Protein AF-A0A5B1B9B3-F1 (afdb_monomer_lite)

Radius of gyration: 17.38 Å; chains: 1; bounding box: 40×17×44 Å

Structure (mmCIF, N/CA/C/O backbone):
data_AF-A0A5B1B9B3-F1
#
_entry.id   AF-A0A5B1B9B3-F1
#
loop_
_atom_site.group_PDB
_atom_site.id
_atom_site.type_symbol
_atom_site.label_atom_id
_atom_site.label_alt_id
_atom_site.label_comp_id
_atom_site.label_asym_id
_atom_site.label_entity_id
_atom_site.label_seq_id
_atom_site.pdbx_PDB_ins_code
_atom_site.Cartn_x
_atom_site.Cartn_y
_atom_site.Cartn_z
_atom_site.occupancy
_atom_site.B_iso_or_equiv
_atom_site.auth_seq_id
_atom_site.auth_comp_id
_atom_site.auth_asym_id
_atom_site.auth_atom_id
_atom_site.pdbx_PDB_model_num
ATOM 1 N N . MET A 1 1 ? 6.067 -1.453 11.058 1.00 65.44 1 MET A N 1
ATOM 2 C CA . MET A 1 1 ? 5.149 -1.137 12.160 1.00 65.44 1 MET A CA 1
ATOM 3 C C . MET A 1 1 ? 5.945 -1.144 13.438 1.00 65.44 1 MET A C 1
ATOM 5 O O . MET A 1 1 ? 6.657 -2.112 13.690 1.00 65.44 1 MET A O 1
ATOM 9 N N . THR A 1 2 ? 5.878 -0.059 14.192 1.00 86.38 2 THR A N 1
ATOM 10 C CA . THR A 1 2 ? 6.388 -0.025 15.564 1.00 86.38 2 THR A CA 1
ATOM 11 C C . THR A 1 2 ? 5.403 -0.748 16.489 1.00 86.38 2 THR A C 1
ATOM 13 O O . THR A 1 2 ? 4.234 -0.919 16.142 1.00 86.38 2 THR A O 1
ATOM 16 N N . LYS A 1 3 ? 5.854 -1.186 17.672 1.00 87.38 3 LYS A N 1
ATOM 17 C CA . LYS A 1 3 ? 4.960 -1.822 18.661 1.00 87.38 3 LYS A CA 1
ATOM 18 C C . LYS A 1 3 ? 3.795 -0.903 19.054 1.00 87.38 3 LYS A C 1
ATOM 20 O O . LYS A 1 3 ? 2.685 -1.376 19.255 1.00 87.38 3 LYS A O 1
ATOM 25 N N . THR A 1 4 ? 4.040 0.405 19.102 1.00 89.00 4 THR A N 1
ATOM 26 C CA . THR A 1 4 ? 3.032 1.422 19.421 1.00 89.00 4 THR A CA 1
ATOM 27 C C . THR A 1 4 ? 1.938 1.501 18.354 1.00 89.00 4 THR A C 1
ATOM 29 O O . THR A 1 4 ? 0.759 1.458 18.684 1.00 89.00 4 THR A O 1
ATOM 32 N N . GLU A 1 5 ? 2.309 1.515 17.069 1.00 87.19 5 GLU A N 1
ATOM 33 C CA . GLU A 1 5 ? 1.344 1.521 15.955 1.00 87.19 5 GLU A CA 1
ATOM 34 C C . GLU A 1 5 ? 0.458 0.265 15.943 1.00 87.19 5 GLU A C 1
ATOM 36 O O . GLU A 1 5 ? -0.709 0.327 15.560 1.00 87.19 5 GLU A O 1
ATOM 41 N N . GLN A 1 6 ? 1.002 -0.883 16.364 1.00 88.31 6 GLN A N 1
ATOM 42 C CA . GLN A 1 6 ? 0.235 -2.127 16.481 1.00 88.31 6 GLN A CA 1
ATOM 43 C C . GLN A 1 6 ? -0.810 -2.039 17.596 1.00 88.31 6 GLN A C 1
ATOM 45 O O . GLN A 1 6 ? -1.967 -2.378 17.369 1.00 88.31 6 GLN A O 1
ATOM 50 N N . GLN A 1 7 ? -0.436 -1.517 18.766 1.00 91.75 7 GLN A N 1
ATOM 51 C CA . GLN A 1 7 ? -1.361 -1.336 19.889 1.00 91.75 7 GLN A CA 1
ATOM 52 C C . GLN A 1 7 ? -2.496 -0.357 19.555 1.00 91.75 7 GLN A C 1
ATOM 54 O O . GLN A 1 7 ? -3.651 -0.593 19.910 1.00 91.75 7 GLN A O 1
ATOM 59 N N . GLU A 1 8 ? -2.195 0.729 18.841 1.00 90.19 8 GLU A N 1
ATOM 60 C CA . GLU A 1 8 ? -3.210 1.686 18.383 1.00 90.19 8 GLU A CA 1
ATOM 61 C C . GLU A 1 8 ? -4.172 1.065 17.364 1.00 90.19 8 GLU A C 1
ATOM 63 O O . GLU A 1 8 ? -5.384 1.288 17.439 1.00 90.19 8 GLU A O 1
ATOM 68 N N . LEU A 1 9 ? -3.648 0.254 16.438 1.00 90.69 9 LEU A N 1
ATOM 69 C CA . LEU A 1 9 ? -4.457 -0.496 15.480 1.00 90.69 9 LEU A CA 1
ATOM 70 C C . LEU A 1 9 ? -5.393 -1.476 16.191 1.00 90.69 9 LEU A C 1
ATOM 72 O O . LEU A 1 9 ? -6.586 -1.492 15.894 1.00 90.69 9 LEU A O 1
ATOM 76 N N . GLU A 1 10 ? -4.867 -2.267 17.125 1.00 90.50 10 GLU A N 1
ATOM 77 C CA . GLU A 1 10 ? -5.640 -3.234 17.910 1.00 90.50 10 GLU A CA 1
ATOM 78 C C . GLU A 1 10 ? -6.754 -2.539 18.690 1.00 90.50 10 GLU A C 1
ATOM 80 O O . GLU A 1 10 ? -7.911 -2.953 18.613 1.00 90.50 10 GLU A O 1
ATOM 85 N N . LYS A 1 11 ? -6.441 -1.426 19.363 1.00 93.38 11 LYS A N 1
ATOM 86 C CA . LYS A 1 11 ? -7.432 -0.632 20.095 1.00 93.38 11 LYS A CA 1
ATOM 87 C C . LYS A 1 11 ? -8.545 -0.128 19.174 1.00 93.38 11 LYS A C 1
ATOM 89 O O . LYS A 1 11 ? -9.722 -0.325 19.471 1.00 93.38 11 LYS A O 1
ATOM 94 N N . LYS A 1 12 ? -8.192 0.479 18.037 1.00 91.69 12 LYS A N 1
ATOM 95 C CA . LYS A 1 12 ? -9.171 1.020 17.082 1.00 91.69 12 LYS A CA 1
ATOM 96 C C . LYS A 1 12 ? -10.016 -0.082 16.437 1.00 91.69 12 LYS A C 1
ATOM 98 O O . LYS A 1 12 ? -11.216 0.105 16.238 1.00 91.69 12 LYS A O 1
ATOM 103 N N . ALA A 1 13 ? -9.408 -1.222 16.116 1.00 92.38 13 ALA A N 1
ATOM 104 C CA . ALA A 1 13 ? -10.108 -2.376 15.566 1.00 92.38 13 ALA A CA 1
ATOM 105 C C . ALA A 1 13 ? -11.102 -2.959 16.579 1.00 92.38 13 ALA A C 1
ATOM 107 O O . ALA A 1 13 ? -12.247 -3.221 16.218 1.00 92.38 13 ALA A O 1
ATOM 108 N N . LEU A 1 14 ? -10.705 -3.089 17.849 1.00 93.62 14 LEU A N 1
ATOM 109 C CA . LEU A 1 14 ? -11.591 -3.539 18.925 1.00 93.62 14 LEU A CA 1
ATOM 110 C C . LEU A 1 14 ? -12.764 -2.576 19.132 1.00 93.62 14 LEU A C 1
ATOM 112 O O . LEU A 1 14 ? -13.908 -3.016 19.178 1.00 93.62 14 LEU A O 1
ATOM 116 N N . GLU A 1 15 ? -12.518 -1.267 19.194 1.00 93.75 15 GLU A N 1
ATOM 117 C CA . GLU A 1 15 ? -13.582 -0.262 19.336 1.00 93.75 15 GLU A CA 1
ATOM 118 C C . GLU A 1 15 ? -14.590 -0.315 18.178 1.00 93.75 15 GLU A C 1
ATOM 120 O O . GLU A 1 15 ? -15.805 -0.268 18.392 1.00 93.75 15 GLU A O 1
ATOM 125 N N . GLN A 1 16 ? -14.112 -0.434 16.938 1.00 91.56 16 GLN A N 1
ATOM 126 C CA . GLN A 1 16 ? -14.986 -0.543 15.770 1.00 91.56 16 GLN A CA 1
ATOM 127 C C . GLN A 1 16 ? -15.777 -1.849 15.762 1.00 91.56 16 GLN A C 1
ATOM 129 O O . GLN A 1 16 ? -16.981 -1.821 15.516 1.00 91.56 16 GLN A O 1
ATOM 134 N N . PHE A 1 17 ? -15.134 -2.962 16.117 1.00 91.88 17 PHE A N 1
ATOM 135 C CA . PHE A 1 17 ? -15.791 -4.259 16.233 1.00 91.88 17 PHE A CA 1
ATOM 136 C C . PHE A 1 17 ? -16.909 -4.235 17.283 1.00 91.88 17 PHE A C 1
ATOM 138 O O . PHE A 1 17 ? -18.038 -4.620 16.990 1.00 91.88 17 PHE A O 1
ATOM 145 N N . MET A 1 18 ? -16.634 -3.691 18.472 1.00 93.50 18 MET A N 1
ATOM 146 C CA . MET A 1 18 ? -17.614 -3.578 19.560 1.00 93.50 18 MET A CA 1
ATOM 147 C C . MET A 1 18 ? -18.773 -2.628 19.227 1.00 93.50 18 MET A C 1
ATOM 149 O O . MET A 1 18 ? -19.878 -2.809 19.727 1.00 93.50 18 MET A O 1
ATOM 153 N N . THR A 1 19 ? -18.543 -1.618 18.383 1.00 92.38 19 THR A N 1
ATOM 154 C CA . THR A 1 19 ? -19.581 -0.662 17.953 1.00 92.38 19 THR A CA 1
ATOM 155 C C . THR A 1 19 ? -20.313 -1.083 16.676 1.00 92.38 19 THR A C 1
ATOM 157 O O . THR A 1 19 ? -21.208 -0.364 16.233 1.00 92.38 19 THR A O 1
ATOM 160 N N . GLY A 1 20 ? -19.946 -2.217 16.067 1.00 88.12 20 GLY A N 1
ATOM 161 C CA . GLY A 1 20 ? -20.503 -2.677 14.790 1.00 88.12 20 GLY A CA 1
ATOM 162 C C . GLY A 1 20 ? -20.122 -1.801 13.590 1.00 88.12 20 GLY A C 1
ATOM 163 O O . GLY A 1 20 ? -20.720 -1.919 12.522 1.00 88.12 20 GLY A O 1
ATOM 164 N N . LYS A 1 21 ? -19.141 -0.903 13.746 1.00 87.12 21 LYS A N 1
ATOM 165 C CA . LYS A 1 21 ? -18.605 -0.103 12.640 1.00 87.12 21 LYS A CA 1
ATOM 166 C C . LYS A 1 21 ? -17.750 -0.995 11.745 1.00 87.12 21 LYS A C 1
ATOM 168 O O . LYS A 1 21 ? -17.014 -1.850 12.232 1.00 87.12 21 LYS A O 1
ATOM 173 N N . SER A 1 22 ? -17.809 -0.762 10.435 1.00 86.75 22 SER A N 1
ATOM 174 C CA . SER A 1 22 ? -16.993 -1.530 9.495 1.00 86.75 22 SER A CA 1
ATOM 175 C C . SER A 1 22 ? -15.500 -1.343 9.781 1.00 86.75 22 SER A C 1
ATOM 177 O O . SER A 1 22 ? -15.004 -0.221 9.900 1.00 86.75 22 SER A O 1
ATOM 179 N N . LEU A 1 23 ? -14.787 -2.466 9.870 1.00 87.31 23 LEU A N 1
ATOM 180 C CA . LEU A 1 23 ? -13.328 -2.518 10.018 1.00 87.31 23 LEU A CA 1
ATOM 181 C C . LEU A 1 23 ? -12.606 -2.156 8.711 1.00 87.31 23 LEU A C 1
ATOM 183 O O . LEU A 1 23 ? -11.417 -1.818 8.716 1.00 87.31 23 LEU A O 1
ATOM 187 N N . PHE A 1 24 ? -13.344 -2.220 7.601 1.00 82.69 24 PHE A N 1
ATOM 188 C CA . PHE A 1 24 ? -12.919 -1.908 6.244 1.00 82.69 24 PHE A CA 1
ATOM 189 C C . PHE A 1 24 ? -13.680 -0.675 5.719 1.00 82.69 24 PHE A C 1
ATOM 191 O O . PHE A 1 24 ? -14.680 -0.248 6.291 1.00 82.69 24 PHE A O 1
ATOM 198 N N . GLY A 1 25 ? -13.204 -0.068 4.631 1.00 82.38 25 GLY A N 1
ATOM 199 C CA . GLY A 1 25 ? -13.768 1.183 4.102 1.00 82.38 25 GLY A CA 1
ATOM 200 C C . GLY A 1 25 ? -13.063 2.425 4.650 1.00 82.38 25 GLY A C 1
ATOM 201 O O . GLY A 1 25 ? -12.115 2.304 5.411 1.00 82.38 25 GLY A O 1
ATOM 202 N N . LYS A 1 26 ? -13.480 3.629 4.236 1.00 81.38 26 LYS A N 1
ATOM 203 C CA . LYS A 1 26 ? -12.698 4.881 4.373 1.00 81.38 26 LYS A CA 1
ATOM 204 C C . LYS A 1 26 ? -12.121 5.139 5.776 1.00 81.38 26 LYS A C 1
ATOM 206 O O . LYS A 1 26 ? -10.970 5.554 5.877 1.00 81.38 26 LYS A O 1
ATOM 211 N N . ASP A 1 27 ? -12.900 4.857 6.820 1.00 84.44 27 ASP A N 1
ATOM 212 C CA . ASP A 1 27 ? -12.535 5.119 8.220 1.00 84.44 27 ASP A CA 1
ATOM 213 C C . ASP A 1 27 ? -12.206 3.842 9.018 1.00 84.44 27 ASP A C 1
ATOM 215 O O . ASP A 1 27 ? -11.998 3.897 10.236 1.00 84.44 27 ASP A O 1
ATOM 219 N N . GLY A 1 28 ? -12.137 2.693 8.341 1.00 87.19 28 GLY A N 1
ATOM 220 C CA . GLY A 1 28 ? -11.861 1.393 8.941 1.00 87.19 28 GLY A CA 1
ATOM 221 C C . GLY A 1 28 ? -10.480 1.321 9.595 1.00 87.19 28 GLY A C 1
ATOM 222 O O . GLY A 1 28 ? -9.511 1.944 9.146 1.00 87.19 28 GLY A O 1
ATOM 223 N N . ALA A 1 29 ? -10.368 0.553 10.675 1.00 90.81 29 ALA A N 1
ATOM 224 C CA . ALA A 1 29 ? -9.116 0.353 11.394 1.00 90.81 29 ALA A CA 1
ATOM 225 C C . ALA A 1 29 ? -8.036 -0.257 10.487 1.00 90.81 29 ALA A C 1
ATOM 227 O O . ALA A 1 29 ? -6.878 0.146 10.565 1.00 90.81 29 ALA A O 1
ATOM 228 N N . PHE A 1 30 ? -8.410 -1.148 9.563 1.00 90.25 30 PHE A N 1
ATOM 229 C CA . PHE A 1 30 ? -7.455 -1.877 8.723 1.00 90.25 30 PHE A CA 1
ATOM 230 C C . PHE A 1 30 ? -7.046 -1.170 7.425 1.00 90.25 30 PHE A C 1
ATOM 232 O O . PHE A 1 30 ? -6.214 -1.698 6.686 1.00 90.25 30 PHE A O 1
ATOM 239 N N . VAL A 1 31 ? -7.548 0.038 7.144 1.00 88.88 31 VAL A N 1
ATOM 240 C CA . VAL A 1 31 ? -7.179 0.803 5.933 1.00 88.88 31 VAL A CA 1
ATOM 241 C C . VAL A 1 31 ? -5.666 0.967 5.759 1.00 88.88 31 VAL A C 1
ATOM 243 O O . VAL A 1 31 ? -5.178 0.706 4.657 1.00 88.88 31 VAL A O 1
ATOM 246 N N . PRO A 1 32 ? -4.885 1.358 6.790 1.00 89.38 32 PRO A N 1
ATOM 247 C CA . PRO A 1 32 ? -3.442 1.540 6.630 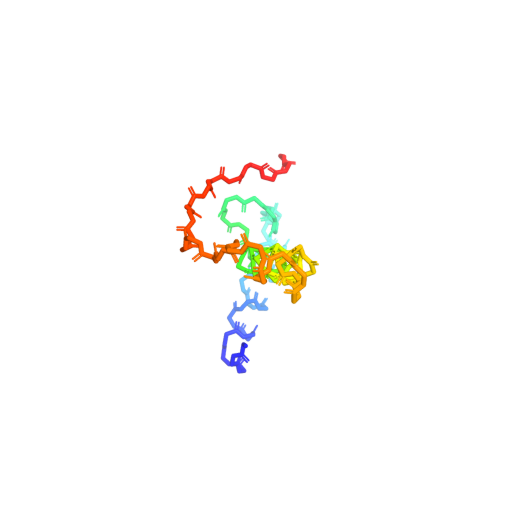1.00 89.38 32 PRO A CA 1
ATOM 248 C C . PRO A 1 32 ? -2.725 0.229 6.288 1.00 89.38 32 PRO A C 1
ATOM 250 O O . PRO A 1 32 ? -1.782 0.224 5.497 1.00 89.38 32 PRO A O 1
ATOM 253 N N . MET A 1 33 ? -3.199 -0.889 6.846 1.00 90.12 33 MET A N 1
ATOM 254 C CA . MET A 1 33 ? -2.643 -2.217 6.596 1.00 90.12 33 MET A CA 1
ATOM 255 C C . MET A 1 33 ? -2.949 -2.684 5.171 1.00 90.12 33 MET A C 1
ATOM 257 O O . MET A 1 33 ? -2.033 -3.092 4.456 1.00 90.12 33 MET A O 1
ATOM 261 N N . LEU A 1 34 ? -4.202 -2.548 4.727 1.00 89.81 34 LEU A N 1
ATOM 262 C CA . LEU A 1 34 ? -4.609 -2.878 3.360 1.00 89.81 34 LEU A CA 1
ATOM 263 C C . LEU A 1 34 ? -3.863 -2.020 2.330 1.00 89.81 34 LEU A C 1
ATOM 265 O O . LEU A 1 34 ? -3.364 -2.543 1.336 1.00 89.81 34 LEU A O 1
ATOM 269 N N . LYS A 1 35 ? -3.718 -0.716 2.592 1.00 90.88 35 LYS A N 1
ATOM 270 C CA . LYS A 1 35 ? -2.919 0.188 1.756 1.00 90.88 35 LYS A CA 1
ATOM 271 C C . LYS A 1 35 ? -1.471 -0.290 1.648 1.00 90.88 35 LYS A C 1
ATOM 273 O O . LYS A 1 35 ? -0.969 -0.429 0.538 1.00 90.88 35 LYS A O 1
ATOM 278 N N . SER A 1 36 ? -0.820 -0.570 2.779 1.00 92.31 36 SER A N 1
ATOM 279 C CA . SER A 1 36 ? 0.572 -1.038 2.787 1.00 92.31 36 SER A CA 1
ATOM 280 C C . SER A 1 36 ? 0.737 -2.359 2.036 1.00 92.31 36 SER A C 1
ATOM 282 O O . SER A 1 36 ? 1.721 -2.541 1.323 1.00 92.31 36 SER A O 1
ATOM 284 N N . PHE A 1 37 ? -0.227 -3.271 2.164 1.00 93.19 37 PHE A N 1
ATOM 285 C CA . PHE A 1 37 ? -0.228 -4.532 1.432 1.00 93.19 37 PHE A CA 1
ATOM 286 C C . PHE A 1 37 ? -0.287 -4.313 -0.086 1.00 93.19 37 PHE A C 1
ATOM 288 O O . PHE A 1 37 ? 0.555 -4.840 -0.810 1.00 93.19 37 PHE A O 1
ATOM 295 N N . ILE A 1 38 ? -1.226 -3.488 -0.562 1.00 93.81 38 ILE A N 1
ATOM 296 C CA . ILE A 1 38 ? -1.380 -3.183 -1.993 1.00 93.81 38 ILE A CA 1
ATOM 297 C C . ILE A 1 38 ? -0.137 -2.470 -2.540 1.00 93.81 38 ILE A C 1
ATOM 299 O O . ILE A 1 38 ? 0.347 -2.825 -3.611 1.00 93.81 38 ILE A O 1
ATOM 303 N N . GLU A 1 39 ? 0.414 -1.497 -1.810 1.00 95.19 39 GLU A N 1
ATOM 304 C CA . GLU A 1 39 ? 1.637 -0.793 -2.221 1.00 95.19 39 GLU A CA 1
ATOM 305 C C . GLU A 1 39 ? 2.822 -1.757 -2.377 1.00 95.19 39 GLU A C 1
ATOM 307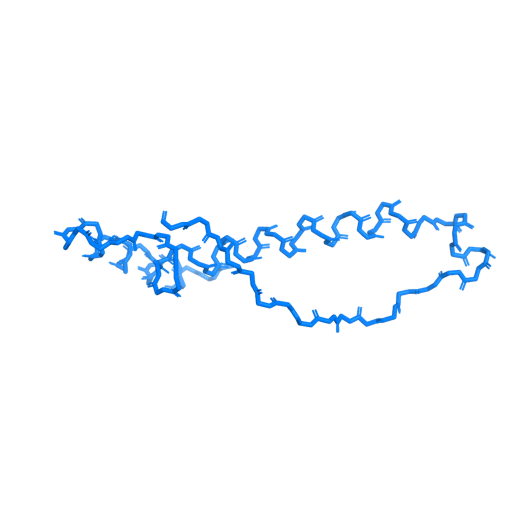 O O . GLU A 1 39 ? 3.534 -1.679 -3.376 1.00 95.19 39 GLU A O 1
ATOM 312 N N . LYS A 1 40 ? 2.994 -2.711 -1.453 1.00 96.56 40 LYS A N 1
ATOM 313 C CA . LYS A 1 40 ? 4.041 -3.741 -1.555 1.00 96.56 40 LYS A CA 1
ATOM 314 C C . LYS A 1 40 ? 3.822 -4.690 -2.731 1.00 96.56 40 LYS A C 1
ATOM 316 O O . LYS A 1 40 ? 4.787 -5.040 -3.401 1.00 96.56 40 LYS A O 1
ATOM 321 N N . ALA A 1 41 ? 2.578 -5.092 -2.989 1.00 96.69 41 ALA A N 1
ATOM 322 C CA . ALA A 1 41 ? 2.250 -5.939 -4.133 1.00 96.69 41 ALA A CA 1
ATOM 323 C C . ALA A 1 41 ? 2.591 -5.242 -5.463 1.00 96.69 41 ALA A C 1
ATOM 325 O O . ALA A 1 41 ? 3.269 -5.826 -6.303 1.00 96.69 41 ALA A O 1
ATOM 326 N N . LEU A 1 42 ? 2.211 -3.967 -5.613 1.00 96.19 42 LEU A N 1
ATOM 327 C CA . LEU A 1 42 ? 2.535 -3.160 -6.797 1.00 96.19 42 LEU A CA 1
ATOM 328 C C . LEU A 1 42 ? 4.041 -2.901 -6.937 1.00 96.19 42 LEU A C 1
ATOM 330 O O . LEU A 1 42 ? 4.565 -2.841 -8.047 1.00 96.19 42 LEU A O 1
ATOM 334 N N . GLU A 1 43 ? 4.760 -2.726 -5.827 1.00 95.50 43 GLU A N 1
ATOM 335 C CA . GLU A 1 43 ? 6.218 -2.592 -5.855 1.00 95.50 43 GLU A CA 1
ATOM 336 C C . G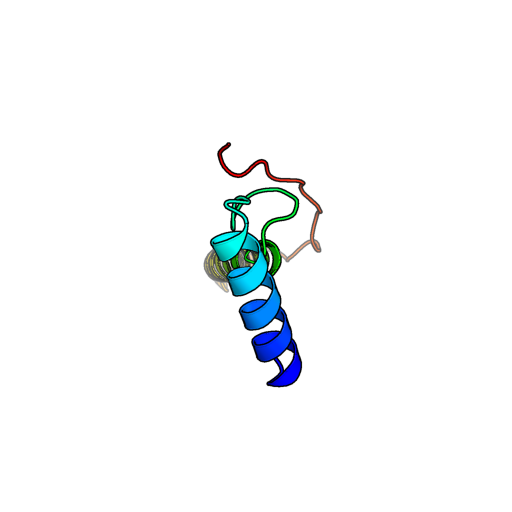LU A 1 43 ? 6.903 -3.877 -6.322 1.00 95.50 43 GLU A C 1
ATOM 338 O O . GLU A 1 43 ? 7.817 -3.795 -7.142 1.00 95.50 43 GLU A O 1
ATOM 343 N N . ALA A 1 44 ? 6.437 -5.041 -5.865 1.00 96.31 44 ALA A N 1
ATOM 344 C CA . ALA A 1 44 ? 6.939 -6.334 -6.321 1.00 96.31 44 ALA A CA 1
ATOM 345 C C . ALA A 1 44 ? 6.651 -6.572 -7.813 1.00 96.31 44 ALA A C 1
ATOM 347 O O . ALA A 1 44 ? 7.535 -7.012 -8.547 1.00 96.31 44 ALA A O 1
ATOM 348 N N . GLU A 1 45 ? 5.449 -6.225 -8.280 1.00 96.31 45 GLU A N 1
ATOM 349 C CA . GLU A 1 45 ? 5.085 -6.288 -9.701 1.00 96.31 45 GLU A CA 1
ATOM 350 C C . GLU A 1 45 ? 5.997 -5.394 -10.555 1.00 96.31 45 GLU A C 1
ATOM 352 O O . GLU A 1 45 ? 6.537 -5.836 -11.569 1.00 96.31 45 GLU A O 1
ATOM 357 N N . MET A 1 46 ? 6.239 -4.154 -10.117 1.00 95.06 46 MET A N 1
ATOM 358 C CA . MET A 1 46 ? 7.126 -3.221 -10.817 1.00 95.06 46 MET A CA 1
ATOM 359 C C . MET A 1 46 ? 8.577 -3.701 -10.875 1.00 95.06 46 MET A C 1
ATOM 361 O O . MET A 1 46 ? 9.229 -3.498 -11.899 1.00 95.06 46 MET A O 1
ATOM 365 N N . GLU A 1 47 ? 9.091 -4.309 -9.804 1.00 92.69 47 GLU A N 1
ATOM 366 C CA . GLU A 1 47 ? 10.447 -4.873 -9.797 1.00 92.69 47 GLU A CA 1
ATOM 367 C C . GLU A 1 47 ? 10.553 -6.064 -10.752 1.00 92.69 47 GLU A C 1
ATOM 369 O O . GLU A 1 47 ? 11.507 -6.158 -11.519 1.00 92.69 47 GLU A O 1
ATOM 374 N N . SER A 1 48 ? 9.528 -6.923 -10.783 1.00 94.25 48 SER A N 1
ATOM 375 C CA . SER A 1 48 ? 9.456 -8.026 -11.743 1.00 94.25 48 SER A CA 1
ATOM 376 C C . SER A 1 48 ? 9.370 -7.539 -13.193 1.00 94.25 48 SER A C 1
ATOM 378 O O . SER A 1 48 ? 9.904 -8.196 -14.085 1.00 94.25 48 SER A O 1
ATOM 380 N N . HIS A 1 49 ? 8.678 -6.426 -13.449 1.00 94.00 49 HIS A N 1
ATOM 381 C CA . HIS A 1 49 ? 8.518 -5.869 -14.792 1.00 94.00 49 HIS A CA 1
ATOM 382 C C . HIS A 1 49 ? 9.784 -5.150 -15.285 1.00 94.00 49 HIS A C 1
ATOM 384 O O . HIS A 1 49 ? 10.172 -5.304 -16.441 1.00 94.00 49 HIS A O 1
ATOM 390 N N . LEU A 1 50 ? 10.457 -4.384 -14.419 1.00 94.25 50 LEU A N 1
ATOM 391 C CA . LEU A 1 50 ? 11.689 -3.648 -14.739 1.00 94.25 50 LEU A CA 1
ATOM 392 C C . LEU A 1 50 ? 12.948 -4.516 -14.580 1.00 94.25 50 LEU A C 1
ATOM 394 O O . LEU A 1 50 ? 13.907 -4.110 -13.912 1.00 94.25 50 LEU A O 1
ATOM 398 N N . SER A 1 51 ? 12.940 -5.686 -15.221 1.00 93.06 51 SER A N 1
ATOM 399 C CA . SER A 1 51 ? 14.068 -6.619 -15.254 1.00 93.06 51 SER A CA 1
ATOM 400 C C . SER A 1 51 ? 15.312 -6.008 -15.911 1.00 93.06 51 SER A C 1
ATOM 402 O O . SER A 1 51 ? 15.239 -4.994 -16.614 1.00 93.06 51 SER A O 1
ATOM 404 N N . ASP A 1 52 ? 16.465 -6.659 -15.742 1.00 92.44 52 ASP A N 1
ATOM 405 C CA . ASP A 1 52 ? 17.726 -6.208 -16.342 1.00 92.44 52 ASP A CA 1
ATOM 406 C C . ASP A 1 52 ? 17.616 -6.027 -17.860 1.00 92.44 52 ASP A C 1
ATOM 408 O O . ASP A 1 52 ? 18.110 -5.041 -18.402 1.00 92.44 52 ASP A O 1
ATOM 412 N N . THR A 1 53 ? 16.880 -6.908 -18.547 1.00 93.81 53 THR A N 1
ATOM 413 C CA . THR A 1 53 ? 16.663 -6.795 -19.995 1.00 93.81 53 THR A CA 1
ATOM 414 C C . THR A 1 53 ? 15.891 -5.536 -20.373 1.00 93.81 53 THR A C 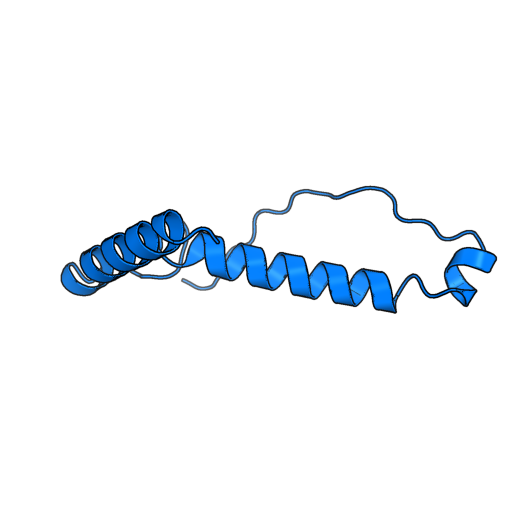1
ATOM 416 O O . THR A 1 53 ? 16.232 -4.882 -21.356 1.00 93.81 53 THR A O 1
ATOM 419 N N . GLU A 1 54 ? 14.861 -5.171 -19.607 1.00 93.38 54 GLU A N 1
ATOM 420 C CA . GLU A 1 54 ? 14.081 -3.955 -19.861 1.00 93.38 54 GLU A CA 1
ATOM 421 C C . GLU A 1 54 ? 14.893 -2.700 -19.534 1.00 93.38 54 GLU A C 1
ATOM 423 O O . GLU A 1 54 ? 14.876 -1.723 -20.288 1.00 93.38 54 GLU A O 1
ATOM 428 N N . ARG A 1 55 ? 15.699 -2.747 -18.469 1.00 92.44 55 ARG A N 1
ATOM 429 C CA . ARG A 1 55 ? 16.612 -1.655 -18.111 1.00 92.44 55 ARG A CA 1
ATOM 430 C C . ARG A 1 55 ? 17.698 -1.440 -19.160 1.00 92.44 55 ARG A C 1
ATOM 432 O O . ARG A 1 55 ? 17.981 -0.290 -19.496 1.00 92.44 55 ARG A O 1
ATOM 439 N N . SER A 1 56 ? 18.261 -2.508 -19.729 1.00 93.75 56 SER A N 1
ATOM 440 C CA . SER A 1 56 ? 19.229 -2.426 -20.833 1.00 93.75 56 SER A CA 1
ATOM 441 C C . SER A 1 56 ? 18.624 -1.841 -22.110 1.00 93.75 56 SER A C 1
ATOM 443 O O . SER A 1 56 ? 19.329 -1.163 -22.853 1.00 93.75 56 SER A O 1
ATOM 445 N N . LYS A 1 57 ? 17.319 -2.033 -22.347 1.00 95.25 57 LYS A N 1
ATOM 446 C CA . LYS A 1 57 ? 16.580 -1.382 -23.446 1.00 95.25 57 LYS A CA 1
ATOM 447 C C . LYS A 1 57 ? 16.265 0.095 -23.179 1.00 95.25 57 LYS A C 1
ATOM 449 O O . LYS A 1 57 ? 15.751 0.773 -24.061 1.00 95.25 57 LYS A O 1
ATOM 454 N N . GLY A 1 58 ? 16.578 0.599 -21.984 1.00 94.69 58 GLY A N 1
ATOM 455 C CA . GLY A 1 58 ? 16.399 1.997 -21.600 1.00 94.69 58 GLY A CA 1
ATOM 456 C C . GLY A 1 58 ? 15.192 2.274 -20.700 1.00 94.69 58 GLY A C 1
ATOM 457 O O . GLY A 1 58 ? 15.018 3.424 -20.293 1.00 94.69 58 GLY A O 1
ATOM 458 N N . ASN A 1 59 ? 14.390 1.266 -20.330 1.00 95.19 59 ASN A N 1
ATOM 459 C CA . ASN A 1 59 ? 13.244 1.469 -19.439 1.00 95.19 59 ASN A CA 1
ATOM 460 C C . ASN A 1 59 ? 13.702 1.751 -17.999 1.00 95.19 59 ASN A C 1
ATOM 462 O O . ASN A 1 59 ? 14.500 1.018 -17.414 1.00 95.19 59 ASN A O 1
ATOM 466 N N . LYS A 1 60 ? 13.182 2.832 -17.404 1.00 93.00 60 LYS A N 1
ATOM 467 C CA . LYS A 1 60 ? 13.490 3.257 -16.029 1.00 93.00 60 LYS A CA 1
ATOM 468 C C . LYS A 1 60 ? 12.223 3.660 -15.283 1.00 93.00 60 LYS A C 1
ATOM 470 O O . LYS A 1 60 ? 11.237 4.089 -15.877 1.00 93.00 60 LYS A O 1
ATOM 475 N N . ARG A 1 61 ? 12.266 3.554 -13.954 1.00 93.25 61 ARG A N 1
ATOM 476 C CA . ARG A 1 61 ? 11.149 3.929 -13.082 1.00 93.25 61 ARG A CA 1
ATOM 477 C C . ARG A 1 61 ? 10.919 5.444 -13.116 1.00 93.25 61 ARG A C 1
ATOM 479 O O . ARG A 1 61 ? 11.821 6.206 -12.784 1.00 93.25 61 ARG A O 1
ATOM 486 N N . ASN A 1 62 ? 9.697 5.864 -13.445 1.00 94.81 62 ASN A N 1
ATOM 487 C CA . ASN A 1 62 ? 9.307 7.275 -13.529 1.00 94.81 62 ASN A CA 1
ATOM 488 C C . ASN A 1 62 ? 8.463 7.725 -12.318 1.00 94.81 62 ASN A C 1
ATOM 490 O O . ASN A 1 62 ? 7.309 8.126 -12.447 1.00 94.81 62 ASN A O 1
ATOM 494 N N . GLY A 1 63 ? 9.026 7.606 -11.113 1.00 94.44 63 GLY A N 1
ATOM 495 C CA . GLY A 1 63 ? 8.373 8.061 -9.880 1.00 94.44 63 GLY A CA 1
ATOM 496 C C . GLY A 1 63 ? 7.176 7.211 -9.423 1.00 94.44 63 GLY A C 1
ATOM 497 O O . GLY A 1 63 ? 7.121 6.001 -9.659 1.00 94.44 63 GLY A O 1
ATOM 498 N N . LYS A 1 6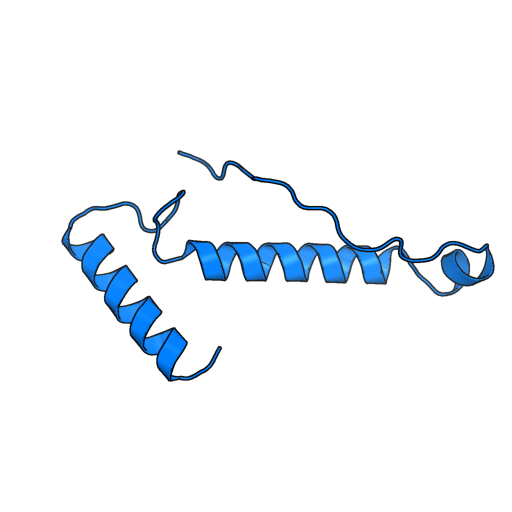4 ? 6.248 7.841 -8.688 1.00 95.19 64 LYS A N 1
ATOM 499 C CA . LYS A 1 64 ? 5.006 7.246 -8.160 1.00 95.19 64 LYS A CA 1
ATOM 500 C C . LYS A 1 64 ? 3.836 8.205 -8.413 1.00 95.19 64 LYS A C 1
ATOM 502 O O . LYS A 1 64 ? 4.010 9.416 -8.312 1.00 95.19 64 LYS A O 1
ATOM 507 N N . SER A 1 65 ? 2.649 7.666 -8.686 1.00 95.69 65 SER A N 1
ATOM 508 C CA . SER A 1 65 ? 1.404 8.439 -8.812 1.00 95.69 65 SER A CA 1
ATOM 509 C C . SER A 1 65 ? 0.426 8.085 -7.689 1.00 95.69 65 SER A C 1
ATOM 511 O O . SER A 1 65 ? 0.501 6.999 -7.111 1.00 95.69 65 SER A O 1
ATOM 513 N N . ARG A 1 66 ? -0.488 9.003 -7.355 1.00 95.31 66 ARG A N 1
ATOM 514 C CA . ARG A 1 66 ? -1.510 8.808 -6.317 1.00 95.31 66 ARG A CA 1
ATOM 515 C C . ARG A 1 66 ? -2.837 8.421 -6.967 1.00 95.31 66 ARG A C 1
ATOM 517 O O . ARG A 1 66 ? -3.336 9.143 -7.823 1.00 95.31 66 ARG A O 1
ATOM 524 N N . LYS A 1 67 ? -3.445 7.331 -6.498 1.00 93.25 67 LYS A N 1
ATOM 525 C CA . LYS A 1 67 ? -4.798 6.910 -6.882 1.00 93.25 67 LYS A CA 1
ATOM 526 C C . LYS A 1 67 ? -5.635 6.667 -5.631 1.00 93.25 67 LYS A C 1
ATOM 528 O O . LYS A 1 67 ? -5.197 5.966 -4.724 1.00 93.25 67 LYS A O 1
ATOM 533 N N . THR A 1 68 ? -6.838 7.231 -5.594 1.00 91.62 68 THR A N 1
ATOM 534 C CA . THR A 1 68 ? -7.832 6.924 -4.559 1.00 91.62 68 THR A CA 1
ATOM 535 C C . THR A 1 68 ? -8.638 5.712 -5.016 1.00 91.62 68 THR A C 1
ATOM 537 O O . THR A 1 68 ? -9.259 5.754 -6.076 1.00 91.62 68 THR A O 1
ATOM 540 N N . VAL A 1 69 ? -8.601 4.622 -4.248 1.00 88.69 69 VAL A N 1
ATOM 541 C CA . VAL A 1 69 ? -9.261 3.352 -4.588 1.00 88.69 69 VAL A CA 1
ATOM 542 C C . VAL A 1 69 ? -10.496 3.167 -3.710 1.00 88.69 69 VAL A C 1
ATOM 544 O O . VAL A 1 69 ? -10.411 3.307 -2.492 1.00 88.69 69 VAL A O 1
ATOM 547 N N . LYS A 1 70 ? -11.635 2.834 -4.327 1.00 86.44 70 LYS A N 1
ATOM 548 C CA . LYS A 1 70 ? -12.829 2.364 -3.617 1.00 86.44 70 LYS A CA 1
ATOM 549 C C . LYS A 1 70 ? -12.669 0.858 -3.385 1.00 86.44 70 LYS A C 1
ATOM 551 O O . LYS A 1 70 ? -12.762 0.088 -4.335 1.00 86.44 70 LYS A O 1
ATOM 556 N N . SER A 1 71 ? -12.370 0.448 -2.155 1.00 76.12 71 SER A N 1
ATOM 557 C CA . SER A 1 71 ? -12.598 -0.938 -1.720 1.00 76.12 71 SER A CA 1
ATOM 558 C C . SER A 1 71 ? -14.104 -1.154 -1.539 1.00 76.12 71 SER A C 1
ATOM 560 O O . SER A 1 71 ? -14.813 -0.163 -1.357 1.00 76.12 71 SER A O 1
ATOM 562 N N . SER A 1 72 ? -14.590 -2.396 -1.646 1.00 68.19 72 SER A N 1
ATOM 563 C CA . SER A 1 72 ? -16.029 -2.709 -1.613 1.00 68.19 72 SER A CA 1
ATOM 564 C C . SER A 1 72 ? -16.764 -2.042 -0.445 1.00 68.19 72 SER A C 1
ATOM 566 O O . SER A 1 72 ? -16.156 -1.745 0.586 1.00 68.19 72 SER A O 1
ATOM 568 N N . GLU A 1 73 ? -18.058 -1.797 -0.660 1.00 52.53 73 GLU A N 1
ATOM 569 C CA . GLU A 1 73 ? -18.988 -1.273 0.350 1.00 52.53 73 GLU A CA 1
ATOM 570 C C . GLU A 1 73 ? -19.127 -2.206 1.556 1.00 52.53 73 GLU A C 1
ATOM 572 O O . GLU A 1 73 ? -19.058 -3.442 1.354 1.00 52.53 73 GLU A O 1
#

pLDDT: mean 90.18, std 7.15, range [52.53, 96.69]

Sequence (73 aa):
MTKTEQQELEKKALEQFMTGKSLFGKDGAFVPMLKSFIEKALEAEMESHLSD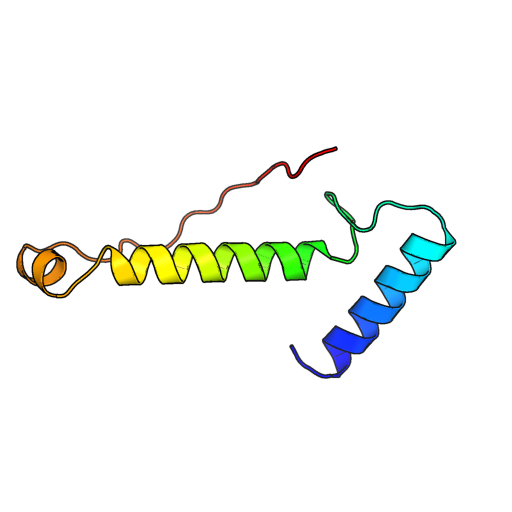TERSKGNKRNGKSRKTVKSSE

Secondary structure (DSSP, 8-state):
--HHHHHHHHHHHHHHHHTT--SSSTT-TTHHHHHHHHHHHHHHHHHHHS-HHHHHTT---------------

Foldseek 3Di:
DDPVLVVVLVVQQVVCVVVVHDCDDDPHSCVVVVVVVVVVVVVVVVDVVCDPVVVVVPDDDDDDDDDDDGDDD